Protein AF-A0A444WPE7-F1 (afdb_monomer)

Mean predicted aligned error: 8.72 Å

Solvent-accessible surface area (backbone atoms only — not comparable to full-atom values): 5671 Å² total; per-residue (Å²): 136,83,82,78,86,77,84,71,80,83,64,87,70,85,74,66,85,49,42,69,32,68,64,34,73,74,68,71,54,82,46,76,63,37,54,53,45,25,52,50,38,52,52,48,26,70,46,33,74,44,65,38,51,41,91,89,42,58,85,91,28,32,36,42,62,51,40,48,49,59,27,50,79,65,76,40,55,71,80,60,42,29,68,66,54,56,54,56,63,61,74,78,113

Organism: Arachis hypogaea (NCBI:txid3818)

pLDDT: mean 82.26, std 15.89, range [36.47, 96.56]

Secondary structure (DSSP, 8-state):
----------------TTS--HHHHHH----HHHHHHHHHHHHHHHHH---SB-TTS-GGG-BHHHHHHHHHHTT-GGGGS-HHHHHHHHTT-

Sequence (93 aa):
MISIEDTHITTVVQWTFGYLDPEYFHTSQLTEKSDVYSFGVVLLELLTGQKPLSSLRPDEAKSLASYFVLFMEKDRMFDIIDDRVIKEGRKST

Nearest PDB structures (foldseek):
  7xdv-assembly2_B  TM=9.176E-01  e=4.246E-06  Arabidopsis thaliana
  8peh-assembly1_B  TM=8.230E-01  e=1.005E-06  Lotus japonicus
  7xdw-assembly2_B  TM=9.140E-01  e=5.168E-06  Arabidopsis thaliana
  8peh-assembly3_A  TM=8.269E-01  e=1.145E-06  Lotus japonicus
  7xdy-assembly2_B  TM=9.245E-01  e=6.291E-06  Arabidopsis thaliana

Radius of gyration: 16.79 Å; Cα contacts (8 Å, |Δi|>4): 80; chains: 1; bounding box: 44×32×46 Å

InterPro domains:
  IPR000719 Protein kinase domain [PS50011] (1-93)
  IPR001245 Serine-threonine/tyrosine-protein kinase, catalytic domain [PF07714] (14-62)
  IPR011009 Protein kinase-like domain superfamily [SSF56112] (8-78)
  IPR045274 Receptor-like kinase WAK-like [PTHR27005] (2-90)

Structure (mmCIF, N/CA/C/O backbone):
data_AF-A0A444WPE7-F1
#
_entry.id   AF-A0A444WPE7-F1
#
loop_
_atom_site.group_PDB
_atom_site.id
_atom_site.type_symbol
_atom_site.label_atom_id
_atom_site.label_alt_id
_atom_site.label_comp_id
_atom_site.label_asym_id
_atom_site.label_entity_id
_atom_site.label_seq_id
_atom_site.pdbx_PDB_ins_code
_atom_site.Cartn_x
_atom_site.Cartn_y
_atom_site.Cartn_z
_atom_site.occupancy
_atom_site.B_iso_or_equiv
_atom_site.auth_seq_id
_atom_site.auth_comp_id
_atom_site.auth_asym_id
_atom_site.auth_atom_id
_atom_site.pdbx_PDB_model_num
ATOM 1 N N . MET A 1 1 ? 23.940 14.380 -34.642 1.00 36.47 1 MET A N 1
ATOM 2 C CA . MET A 1 1 ? 22.766 13.520 -34.409 1.00 36.47 1 MET A CA 1
ATOM 3 C C . MET A 1 1 ? 22.661 13.356 -32.909 1.00 36.47 1 MET A C 1
ATOM 5 O O . MET A 1 1 ? 23.528 12.730 -32.321 1.00 36.47 1 MET A O 1
ATOM 9 N N . ILE A 1 2 ? 21.739 14.083 -32.288 1.00 44.28 2 ILE A N 1
ATOM 10 C CA . ILE A 1 2 ? 21.547 14.058 -30.838 1.00 44.28 2 ILE A CA 1
ATOM 11 C C . ILE A 1 2 ? 20.521 12.950 -30.618 1.00 44.28 2 ILE A C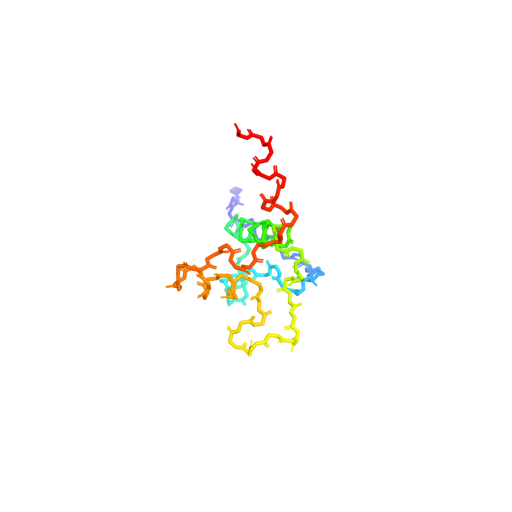 1
ATOM 13 O O . ILE A 1 2 ? 19.396 13.091 -31.094 1.00 44.28 2 ILE A O 1
ATOM 17 N N . SER A 1 3 ? 20.930 11.830 -30.020 1.00 46.25 3 SER A N 1
ATOM 18 C CA . SER A 1 3 ? 19.985 10.782 -29.640 1.00 46.25 3 SER A CA 1
ATOM 19 C C . SER A 1 3 ? 19.221 11.302 -28.431 1.00 46.25 3 SER A C 1
ATOM 21 O O . SER A 1 3 ? 19.745 11.372 -27.323 1.00 46.25 3 SER A O 1
ATOM 23 N N . ILE A 1 4 ? 18.011 11.776 -28.691 1.00 66.62 4 ILE A N 1
ATOM 24 C CA . ILE A 1 4 ? 16.949 11.803 -27.691 1.00 66.62 4 ILE A CA 1
ATOM 25 C C . ILE A 1 4 ? 16.625 10.316 -27.429 1.00 66.62 4 ILE A C 1
ATOM 27 O O . ILE A 1 4 ? 16.884 9.500 -28.310 1.00 66.62 4 ILE A O 1
ATOM 31 N N . GLU A 1 5 ? 16.072 9.969 -26.266 1.00 53.38 5 GLU A N 1
ATOM 32 C CA . GLU A 1 5 ? 15.501 8.640 -25.934 1.00 53.38 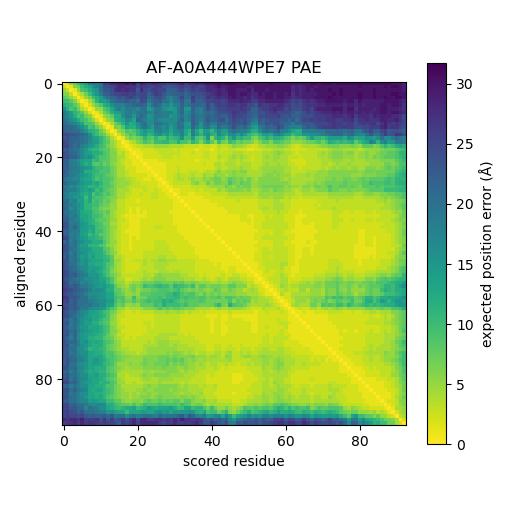5 GLU A CA 1
ATOM 33 C C . GLU A 1 5 ? 16.307 7.694 -25.020 1.00 53.38 5 GLU A C 1
ATOM 35 O O . GLU A 1 5 ? 16.029 6.506 -25.008 1.00 53.38 5 GLU A O 1
ATOM 40 N N . ASP A 1 6 ? 17.188 8.191 -24.147 1.00 51.06 6 ASP A N 1
ATOM 41 C CA . ASP A 1 6 ? 17.569 7.423 -22.945 1.00 51.06 6 ASP A CA 1
ATOM 42 C C . ASP A 1 6 ? 17.234 8.218 -21.678 1.00 51.06 6 ASP A C 1
ATOM 44 O O . ASP A 1 6 ? 18.097 8.763 -20.990 1.00 51.06 6 ASP A O 1
ATOM 48 N N . THR A 1 7 ? 15.941 8.293 -21.352 1.00 56.53 7 THR A N 1
ATOM 49 C CA . THR A 1 7 ? 15.452 8.839 -20.070 1.00 56.53 7 THR A CA 1
ATOM 50 C C . THR A 1 7 ? 15.604 7.834 -18.916 1.00 56.53 7 THR A C 1
ATOM 52 O O . THR A 1 7 ? 15.066 8.044 -17.829 1.00 56.53 7 THR A O 1
ATOM 55 N N . HIS A 1 8 ? 16.333 6.729 -19.119 1.00 54.50 8 HIS A N 1
ATOM 56 C CA . HIS A 1 8 ? 16.585 5.730 -18.085 1.00 54.50 8 HIS A CA 1
ATOM 57 C C . HIS A 1 8 ? 17.657 6.216 -17.111 1.00 54.50 8 HIS A C 1
ATOM 59 O O . HIS A 1 8 ? 18.847 5.914 -17.213 1.00 54.50 8 HIS A O 1
ATOM 65 N N . ILE A 1 9 ? 17.206 6.967 -16.110 1.00 52.22 9 ILE A N 1
ATOM 66 C CA . ILE A 1 9 ? 18.001 7.265 -14.927 1.00 52.22 9 ILE A CA 1
ATOM 67 C C . ILE A 1 9 ? 18.216 5.946 -14.171 1.00 52.22 9 ILE A C 1
ATOM 69 O O . ILE A 1 9 ? 17.349 5.477 -13.440 1.00 52.22 9 ILE A O 1
ATOM 73 N N . THR A 1 10 ? 19.390 5.338 -14.345 1.00 44.94 10 THR A N 1
ATOM 74 C CA . THR A 1 10 ? 19.847 4.217 -13.510 1.00 44.94 10 THR A CA 1
ATOM 75 C C . THR A 1 10 ? 20.502 4.798 -12.25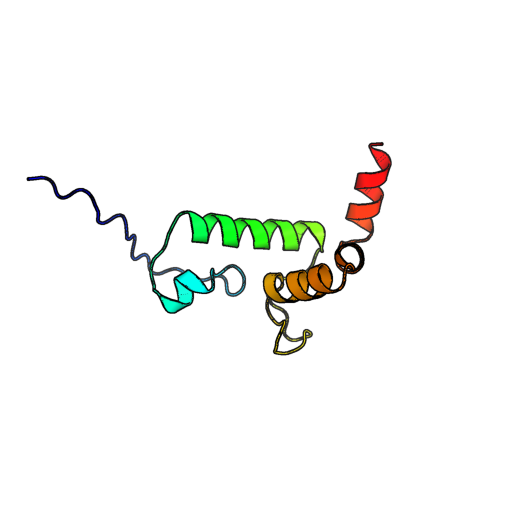9 1.00 44.94 10 THR A C 1
ATOM 77 O O . THR A 1 10 ? 21.723 4.806 -12.114 1.00 44.94 10 THR A O 1
ATOM 80 N N . THR A 1 11 ? 19.709 5.392 -11.369 1.00 49.75 11 THR A N 1
ATOM 81 C CA . THR A 1 11 ? 20.203 5.748 -10.036 1.00 49.75 11 THR A CA 1
ATOM 82 C C . THR A 1 11 ? 20.292 4.481 -9.197 1.00 49.75 11 THR A C 1
ATOM 84 O O . THR A 1 11 ? 19.475 3.570 -9.326 1.00 49.75 11 THR A O 1
ATOM 87 N N . VAL A 1 1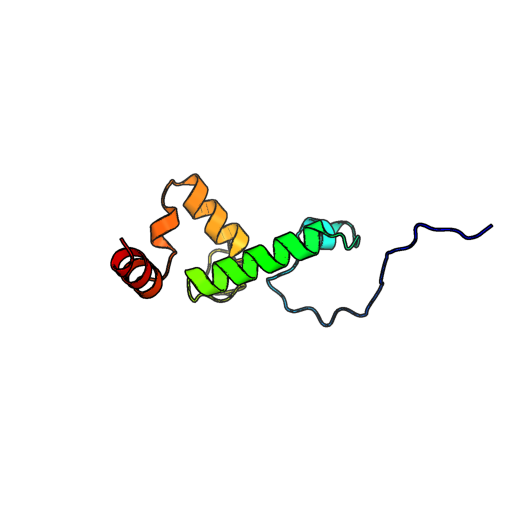2 ? 21.297 4.398 -8.322 1.00 43.78 12 VAL A N 1
ATOM 88 C CA . VAL A 1 12 ? 21.305 3.416 -7.233 1.00 43.78 12 VAL A CA 1
ATOM 89 C C . VAL A 1 12 ? 20.133 3.793 -6.333 1.00 43.78 12 VAL A C 1
ATOM 91 O O . VAL A 1 12 ? 20.267 4.643 -5.454 1.00 43.78 12 VAL A O 1
ATOM 94 N N . VAL A 1 13 ? 18.949 3.262 -6.635 1.00 54.12 13 VAL A N 1
ATOM 95 C CA . VAL A 1 13 ? 17.744 3.583 -5.885 1.00 54.12 13 VAL A CA 1
ATOM 96 C C . VAL A 1 13 ? 17.964 3.050 -4.4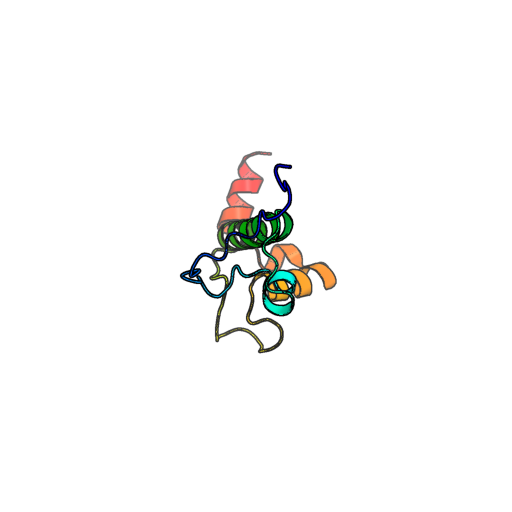78 1.00 54.12 13 VAL A C 1
ATOM 98 O O . VAL A 1 13 ? 18.112 1.850 -4.247 1.00 54.12 13 VAL A O 1
ATOM 101 N N . GLN A 1 14 ? 18.031 3.962 -3.517 1.00 52.16 14 GLN A N 1
ATOM 102 C CA . GLN A 1 14 ? 17.952 3.623 -2.109 1.00 52.16 14 GLN A CA 1
ATOM 103 C C . GLN A 1 14 ? 16.482 3.273 -1.845 1.00 52.16 14 GLN A C 1
ATOM 105 O O . GLN A 1 14 ? 15.678 4.110 -1.443 1.00 52.16 14 GLN A O 1
ATOM 110 N N . TRP A 1 15 ? 16.104 2.055 -2.235 1.00 59.03 15 TRP A N 1
ATOM 111 C CA . TRP A 1 15 ? 14.720 1.603 -2.273 1.00 59.03 15 TRP A CA 1
ATOM 112 C C . TRP A 1 15 ? 14.065 1.733 -0.906 1.00 59.03 15 TRP A C 1
ATOM 114 O O . TRP A 1 15 ? 14.583 1.231 0.092 1.00 59.03 15 TRP A O 1
ATOM 124 N N . THR A 1 16 ? 12.871 2.323 -0.878 1.00 68.31 16 THR A N 1
ATOM 125 C CA . THR A 1 16 ? 11.964 2.140 0.254 1.00 68.31 16 THR A CA 1
ATOM 126 C C . THR A 1 16 ? 11.012 1.013 -0.117 1.00 68.31 16 THR A C 1
ATOM 128 O O . THR A 1 16 ? 10.072 1.194 -0.892 1.00 68.31 16 THR A O 1
ATOM 131 N N . PHE A 1 17 ? 11.312 -0.190 0.374 1.00 72.88 17 PHE A N 1
ATOM 132 C CA . PHE A 1 17 ? 10.492 -1.378 0.153 1.00 72.88 17 PHE A CA 1
ATOM 133 C C . PHE A 1 17 ? 9.020 -1.082 0.505 1.00 72.88 17 PHE A C 1
ATOM 135 O O . PHE A 1 17 ? 8.718 -0.690 1.631 1.00 72.88 17 PHE A O 1
ATOM 142 N N . GLY A 1 18 ? 8.115 -1.270 -0.465 1.00 83.31 18 GLY A N 1
ATOM 143 C CA . GLY A 1 18 ? 6.665 -1.086 -0.299 1.00 83.31 18 GLY A CA 1
ATOM 144 C C . GLY A 1 18 ? 5.990 -0.128 -1.275 1.00 83.31 18 GLY A C 1
ATOM 145 O O . GLY A 1 18 ? 4.804 -0.295 -1.534 1.00 83.31 18 GLY A O 1
ATOM 146 N N . TYR A 1 19 ? 6.739 0.811 -1.855 1.00 89.62 19 TYR A N 1
ATOM 147 C CA . TYR A 1 19 ? 6.229 1.776 -2.846 1.00 89.62 19 TYR A CA 1
ATOM 148 C C . TYR A 1 19 ? 6.579 1.393 -4.290 1.00 89.62 19 TYR A C 1
ATOM 150 O O . TYR A 1 19 ? 6.296 2.141 -5.221 1.00 89.62 19 TYR A O 1
ATOM 158 N N . LEU A 1 20 ? 7.239 0.247 -4.466 1.00 87.44 20 LEU A N 1
ATOM 159 C CA . LEU A 1 20 ? 7.781 -0.177 -5.743 1.00 87.44 20 LEU A CA 1
ATOM 160 C C . LEU A 1 20 ? 6.673 -0.652 -6.680 1.00 87.44 20 LEU A C 1
ATOM 162 O O . LEU A 1 20 ? 5.917 -1.561 -6.334 1.00 87.44 20 LEU A O 1
ATOM 166 N N . ASP A 1 21 ? 6.636 -0.060 -7.867 1.00 88.06 21 ASP A N 1
ATOM 167 C CA . ASP A 1 21 ? 5.824 -0.528 -8.981 1.00 88.06 21 ASP A CA 1
ATOM 168 C C . ASP A 1 21 ? 6.235 -1.965 -9.373 1.00 88.06 21 ASP A C 1
ATOM 170 O O . ASP A 1 21 ? 7.414 -2.211 -9.661 1.00 88.06 21 ASP A O 1
ATOM 174 N N . PRO A 1 22 ? 5.302 -2.934 -9.362 1.00 88.31 22 PRO A N 1
ATOM 175 C CA . PRO A 1 22 ? 5.599 -4.314 -9.727 1.00 88.31 22 PRO A CA 1
ATOM 176 C C . PRO A 1 22 ? 6.074 -4.468 -11.180 1.00 88.31 22 PRO A C 1
ATOM 178 O O . PRO A 1 22 ? 6.877 -5.362 -11.451 1.00 88.31 22 PRO A O 1
ATOM 181 N N . GLU A 1 23 ? 5.642 -3.604 -12.105 1.00 86.56 23 GLU A N 1
ATOM 182 C CA . GLU A 1 23 ? 6.121 -3.627 -13.491 1.00 86.56 23 GLU A CA 1
ATOM 183 C C . GLU A 1 23 ? 7.565 -3.129 -13.577 1.00 86.56 23 GLU A C 1
ATOM 185 O O . GLU A 1 23 ? 8.405 -3.773 -14.212 1.00 86.56 23 GLU A O 1
ATOM 190 N N . TYR A 1 24 ? 7.896 -2.054 -12.857 1.00 85.00 24 TYR A N 1
ATOM 191 C CA . TYR A 1 24 ? 9.277 -1.591 -12.733 1.00 85.00 24 TYR A CA 1
ATOM 192 C C . TYR A 1 24 ? 10.191 -2.655 -12.110 1.00 85.00 24 TYR A C 1
ATOM 194 O O . TYR A 1 24 ? 11.295 -2.875 -12.603 1.00 85.00 24 TYR A O 1
ATOM 202 N N . PHE A 1 25 ? 9.733 -3.378 -11.080 1.00 84.19 25 PHE A N 1
ATOM 203 C CA . PHE A 1 25 ? 10.510 -4.470 -10.478 1.00 84.19 25 PHE A CA 1
ATOM 204 C C . PHE A 1 25 ? 10.856 -5.573 -11.489 1.00 84.19 25 PHE A C 1
ATOM 206 O O . PHE A 1 25 ? 11.951 -6.131 -11.443 1.00 84.19 25 PHE A O 1
ATOM 213 N N . HIS A 1 26 ? 9.938 -5.887 -12.406 1.00 82.94 26 HIS A N 1
ATOM 214 C CA . HIS A 1 26 ? 10.149 -6.943 -13.393 1.00 82.94 26 HIS A CA 1
ATOM 215 C C . HIS A 1 26 ? 10.972 -6.478 -14.601 1.00 82.94 26 HIS A C 1
ATOM 217 O O . HIS A 1 26 ? 11.836 -7.204 -15.087 1.00 82.94 26 HIS A O 1
ATOM 223 N N . THR A 1 27 ? 10.707 -5.268 -15.089 1.00 85.25 27 THR A N 1
ATOM 224 C CA . THR A 1 27 ? 11.280 -4.746 -16.340 1.00 85.25 27 THR A CA 1
ATOM 225 C C . THR A 1 27 ? 12.557 -3.941 -16.130 1.00 85.25 27 THR A C 1
ATOM 227 O O . THR A 1 27 ? 13.303 -3.720 -17.080 1.00 85.25 27 THR A O 1
ATOM 230 N N . SER A 1 28 ? 12.810 -3.481 -14.900 1.00 81.06 28 SER A N 1
ATOM 231 C CA . SER A 1 28 ? 13.819 -2.463 -14.576 1.00 81.06 28 SER A CA 1
ATOM 232 C C . SER A 1 28 ? 13.651 -1.147 -15.350 1.00 81.06 28 SER A C 1
ATOM 234 O O . SER A 1 28 ? 14.575 -0.336 -15.399 1.00 81.06 28 SER A O 1
ATOM 236 N N . GLN A 1 29 ? 12.470 -0.898 -15.927 1.00 81.19 29 GLN A N 1
ATOM 237 C CA . GLN A 1 29 ? 12.149 0.340 -16.630 1.00 81.19 29 GLN A CA 1
ATOM 238 C C . GLN A 1 29 ? 11.395 1.301 -15.718 1.00 81.19 29 GLN A C 1
ATOM 240 O O . GLN A 1 29 ? 10.231 1.084 -15.390 1.00 81.19 29 GLN A O 1
ATOM 245 N N . LEU A 1 30 ? 12.069 2.369 -15.298 1.00 81.75 30 LEU A N 1
ATOM 246 C CA . LEU A 1 30 ? 11.425 3.445 -14.557 1.00 81.75 30 LEU A CA 1
ATOM 247 C C . LEU A 1 30 ? 10.602 4.294 -15.528 1.00 81.75 30 LEU A C 1
ATOM 249 O O . LEU A 1 30 ? 11.133 4.774 -16.529 1.00 81.75 30 LEU A O 1
ATOM 253 N N . THR A 1 31 ? 9.323 4.489 -15.223 1.00 87.38 31 THR A N 1
ATOM 254 C CA . THR A 1 31 ? 8.410 5.286 -16.050 1.00 87.38 31 THR A CA 1
ATOM 255 C C . THR A 1 31 ? 7.623 6.276 -15.196 1.00 87.38 31 THR A C 1
ATOM 257 O O . THR A 1 31 ? 7.545 6.137 -13.976 1.00 87.38 31 THR A O 1
ATOM 260 N N . GLU A 1 32 ? 6.938 7.228 -15.835 1.00 90.50 32 GLU A N 1
ATOM 261 C CA . GLU A 1 32 ? 5.969 8.096 -15.147 1.00 90.50 32 GLU A CA 1
ATOM 262 C C . GLU A 1 32 ? 4.856 7.291 -14.444 1.00 90.50 32 GLU A C 1
ATOM 264 O O . GLU A 1 32 ? 4.280 7.744 -13.455 1.00 90.50 32 GLU A O 1
ATOM 269 N N . LYS A 1 33 ? 4.541 6.076 -14.921 1.00 90.38 33 LYS A N 1
ATOM 270 C CA . LYS A 1 33 ? 3.555 5.194 -14.276 1.00 90.38 33 LYS A CA 1
ATOM 271 C C . LYS A 1 33 ? 4.066 4.633 -12.956 1.00 90.38 33 LYS A C 1
ATOM 273 O O . LYS A 1 33 ? 3.272 4.486 -12.028 1.00 90.38 33 LYS A O 1
ATOM 278 N N . SER A 1 34 ? 5.371 4.406 -12.848 1.00 88.56 34 SER A N 1
ATOM 279 C CA . SER A 1 34 ? 6.001 3.958 -11.610 1.00 88.56 34 SER A CA 1
ATOM 280 C C . SER A 1 34 ? 5.904 5.031 -10.519 1.00 88.56 34 SER A C 1
ATOM 282 O O . SER A 1 34 ? 5.565 4.716 -9.375 1.00 88.56 34 SER A O 1
ATOM 284 N N . ASP A 1 35 ? 6.077 6.307 -10.881 1.00 89.69 35 ASP A N 1
ATOM 285 C CA . ASP A 1 35 ? 5.861 7.434 -9.965 1.00 89.69 35 ASP A CA 1
ATOM 286 C C . ASP A 1 35 ? 4.391 7.530 -9.528 1.00 89.69 35 ASP A C 1
ATOM 288 O O . ASP A 1 35 ? 4.108 7.637 -8.332 1.00 89.69 35 ASP A O 1
ATOM 292 N N . VAL A 1 36 ? 3.442 7.402 -10.464 1.00 95.31 36 VAL A N 1
ATOM 293 C CA . VAL A 1 36 ? 1.998 7.398 -10.155 1.00 95.31 36 VAL A CA 1
ATOM 294 C C . VAL A 1 36 ? 1.620 6.252 -9.211 1.00 95.31 36 VAL A C 1
ATOM 296 O O . VAL A 1 36 ? 0.854 6.466 -8.269 1.00 95.31 36 VAL A O 1
ATOM 299 N N . TYR A 1 37 ? 2.165 5.052 -9.423 1.00 93.31 37 TYR A N 1
ATOM 300 C CA . TYR A 1 37 ? 1.943 3.913 -8.532 1.00 93.31 37 TYR A CA 1
ATOM 301 C C . TYR A 1 37 ? 2.445 4.214 -7.116 1.00 93.31 37 TYR A C 1
ATOM 303 O O . TYR A 1 37 ? 1.699 4.058 -6.145 1.00 93.31 37 TYR A O 1
ATOM 311 N N . SER A 1 38 ? 3.686 4.698 -6.994 1.00 93.31 38 SER A N 1
ATOM 312 C CA . SER A 1 38 ? 4.291 5.009 -5.695 1.00 93.31 38 SER A CA 1
ATOM 313 C C . SER A 1 38 ? 3.502 6.085 -4.937 1.00 93.31 38 SER A C 1
ATOM 315 O O . SER A 1 38 ? 3.242 5.937 -3.740 1.00 93.31 38 SER A O 1
ATOM 317 N N . PHE A 1 39 ? 3.014 7.111 -5.642 1.00 95.19 39 PHE A N 1
ATOM 318 C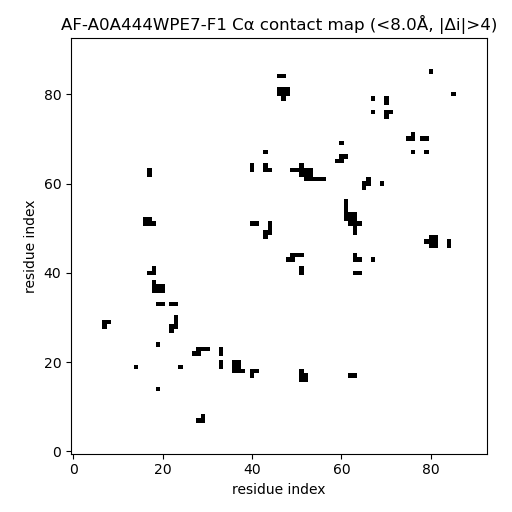 CA . PHE A 1 39 ? 2.131 8.131 -5.083 1.00 95.19 39 PHE A CA 1
ATOM 319 C C . PHE A 1 39 ? 0.793 7.544 -4.611 1.00 95.19 39 PHE A C 1
ATOM 321 O O . PHE A 1 39 ? 0.305 7.899 -3.538 1.00 95.19 39 PHE A O 1
ATOM 328 N N . GLY A 1 40 ? 0.221 6.598 -5.361 1.00 96.06 40 GLY A N 1
ATOM 329 C CA . GLY A 1 40 ? -0.973 5.862 -4.944 1.00 96.06 40 GLY A CA 1
ATOM 330 C C . GLY A 1 40 ? -0.776 5.131 -3.614 1.00 96.06 40 GLY A C 1
ATOM 331 O O . GLY A 1 40 ? -1.636 5.202 -2.738 1.00 96.06 40 GLY A O 1
ATOM 332 N N . VAL A 1 41 ? 0.382 4.496 -3.409 1.00 95.50 41 VAL A N 1
ATOM 333 C CA . VAL A 1 41 ? 0.720 3.847 -2.130 1.00 95.50 41 VAL A CA 1
ATOM 334 C C . VAL A 1 41 ? 0.822 4.863 -0.989 1.00 95.50 41 VAL A C 1
ATOM 336 O O . VAL A 1 41 ? 0.307 4.594 0.095 1.00 95.50 41 VAL A O 1
ATOM 339 N N . VAL A 1 42 ? 1.420 6.037 -1.223 1.00 95.81 42 VAL A N 1
ATOM 340 C CA . VAL A 1 42 ? 1.464 7.128 -0.229 1.00 95.81 42 VAL A CA 1
ATOM 341 C C . VAL A 1 42 ? 0.053 7.582 0.144 1.00 95.81 42 VAL A C 1
ATOM 343 O O . VAL A 1 42 ? -0.255 7.742 1.323 1.00 95.81 42 VAL A O 1
ATOM 346 N N . LEU A 1 43 ? -0.837 7.744 -0.837 1.00 96.56 43 LEU A N 1
ATOM 347 C CA . LEU A 1 43 ? -2.227 8.102 -0.566 1.00 96.56 43 LEU A CA 1
ATOM 348 C C . LEU A 1 43 ? -2.926 7.032 0.285 1.00 96.56 43 LEU A C 1
ATOM 350 O O . LEU A 1 43 ? -3.615 7.370 1.246 1.00 96.56 43 LEU A O 1
ATOM 354 N N . LEU A 1 44 ? -2.716 5.749 -0.019 1.00 96.00 44 LEU A N 1
ATOM 355 C CA . LEU A 1 44 ? -3.257 4.655 0.789 1.00 96.00 44 LEU A CA 1
ATOM 356 C C . LEU A 1 44 ? -2.693 4.661 2.215 1.00 96.00 44 LEU A C 1
ATOM 358 O O . LEU A 1 44 ? -3.446 4.460 3.164 1.00 96.00 44 LEU A O 1
ATOM 362 N N . GLU A 1 45 ? -1.399 4.921 2.396 1.00 95.56 45 GLU A N 1
ATOM 363 C CA . GLU A 1 45 ? -0.785 5.046 3.723 1.00 95.56 45 GLU A CA 1
ATOM 364 C C . GLU A 1 45 ? -1.429 6.182 4.530 1.00 95.56 45 GLU A C 1
ATOM 366 O O . GLU A 1 45 ? -1.772 5.987 5.695 1.00 95.56 45 GLU A O 1
ATOM 371 N N . LEU A 1 46 ? -1.685 7.334 3.906 1.00 96.19 46 LEU A N 1
ATOM 372 C CA . LEU A 1 46 ? -2.343 8.471 4.557 1.00 96.19 46 LEU A CA 1
ATOM 373 C C . LEU A 1 46 ? -3.806 8.187 4.919 1.00 96.19 46 LEU A C 1
ATOM 375 O O . LEU A 1 46 ? -4.254 8.556 6.003 1.00 96.19 46 LEU A O 1
ATOM 379 N N . LEU A 1 47 ? -4.554 7.538 4.025 1.00 95.62 47 LEU A N 1
ATOM 380 C CA . LEU A 1 47 ? -5.969 7.229 4.240 1.00 95.62 47 LEU A CA 1
ATOM 381 C C . LEU A 1 47 ? -6.183 6.130 5.285 1.00 95.62 47 LEU A C 1
ATOM 383 O O . LEU A 1 47 ? -7.171 6.154 6.016 1.00 95.62 47 LEU A O 1
ATOM 387 N N . THR A 1 48 ? -5.285 5.148 5.334 1.00 94.56 48 THR A N 1
ATOM 388 C CA . THR A 1 48 ? -5.422 3.965 6.200 1.00 94.56 48 THR A CA 1
ATOM 389 C C . THR A 1 48 ? -4.624 4.081 7.497 1.00 94.56 48 THR A C 1
ATOM 391 O O . THR A 1 48 ? -4.862 3.313 8.426 1.00 94.56 48 THR A O 1
ATOM 394 N N . GLY A 1 49 ? -3.639 4.983 7.558 1.00 94.12 49 GLY A N 1
ATOM 395 C CA . GLY A 1 49 ? -2.666 5.058 8.651 1.00 94.12 49 GLY A CA 1
ATOM 396 C C . GLY A 1 49 ? -1.739 3.838 8.738 1.00 94.12 49 GLY A C 1
ATOM 397 O O . GLY A 1 49 ? -1.039 3.665 9.738 1.00 94.12 49 GLY A O 1
ATOM 398 N N . GLN A 1 50 ? -1.741 2.957 7.732 1.00 93.31 50 GLN A N 1
ATOM 399 C CA . GLN A 1 50 ? -0.990 1.706 7.750 1.00 93.31 50 GLN A CA 1
ATOM 400 C C . GLN A 1 50 ? 0.284 1.788 6.919 1.00 93.31 50 GLN A C 1
ATOM 402 O O . GLN A 1 50 ? 0.307 2.363 5.835 1.00 93.31 50 GLN A O 1
ATOM 407 N N . LYS A 1 51 ? 1.325 1.081 7.371 1.00 92.31 51 LYS A N 1
ATOM 408 C CA . LYS A 1 51 ? 2.579 0.983 6.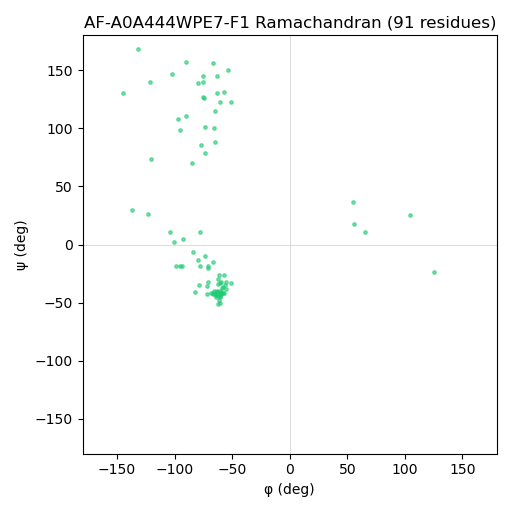623 1.00 92.31 51 LYS A CA 1
ATOM 409 C C . LYS A 1 51 ? 2.383 0.290 5.256 1.00 92.31 51 LYS A C 1
ATOM 411 O O . LYS A 1 51 ? 1.620 -0.687 5.166 1.00 92.31 51 LYS A O 1
ATOM 416 N N . PRO A 1 52 ? 3.129 0.714 4.219 1.00 91.31 52 PRO A N 1
ATOM 417 C CA . PRO A 1 52 ? 3.126 0.117 2.884 1.00 91.31 52 PRO A CA 1
ATOM 418 C C . PRO A 1 52 ? 3.451 -1.373 2.886 1.00 91.31 52 PRO A C 1
ATOM 420 O O . PRO A 1 52 ? 2.865 -2.130 2.119 1.00 91.31 52 PRO A O 1
ATOM 423 N N . LEU A 1 53 ? 4.337 -1.809 3.784 1.00 91.00 53 LEU A N 1
ATOM 424 C CA . LEU A 1 53 ? 4.623 -3.217 4.044 1.00 91.00 53 LEU A CA 1
ATOM 425 C C . LEU A 1 53 ? 4.351 -3.560 5.500 1.00 91.00 53 LEU A C 1
ATOM 427 O O . LEU A 1 53 ? 4.703 -2.811 6.412 1.00 91.00 53 LEU A O 1
ATOM 431 N N . SER A 1 54 ? 3.770 -4.736 5.712 1.00 87.88 54 SER A N 1
ATOM 432 C CA . SER A 1 54 ? 3.558 -5.290 7.042 1.00 87.88 54 SER A CA 1
ATOM 433 C C . SER A 1 54 ? 3.722 -6.804 7.013 1.00 87.88 54 SER A C 1
ATOM 435 O O . SER A 1 54 ? 3.105 -7.483 6.197 1.00 87.88 54 SER A O 1
ATOM 437 N N . SER A 1 55 ? 4.528 -7.337 7.934 1.00 82.94 55 SER A N 1
ATOM 438 C CA . SER A 1 55 ? 4.669 -8.782 8.155 1.00 82.94 55 SER A CA 1
ATOM 439 C C . SER A 1 55 ? 3.461 -9.403 8.860 1.00 82.94 55 SER A C 1
ATOM 441 O O . SER A 1 55 ? 3.371 -10.622 8.941 1.00 82.94 55 SER A O 1
ATOM 443 N N . LEU A 1 56 ? 2.541 -8.579 9.371 1.00 84.94 56 LEU A N 1
ATOM 444 C CA . LEU A 1 56 ? 1.316 -9.027 10.035 1.00 84.94 56 LEU A CA 1
ATOM 445 C C . LEU A 1 56 ? 0.179 -9.328 9.042 1.00 84.94 56 LEU A C 1
ATOM 447 O O . LEU A 1 56 ? -0.878 -9.796 9.457 1.00 84.94 56 LEU A O 1
ATOM 451 N N . ARG A 1 57 ? 0.364 -9.029 7.748 1.00 84.00 57 ARG A N 1
ATOM 452 C CA . ARG A 1 57 ? -0.612 -9.314 6.685 1.00 84.00 57 ARG A CA 1
ATOM 453 C C . ARG A 1 57 ? -0.372 -10.702 6.072 1.00 84.00 57 ARG A C 1
ATOM 455 O O . ARG A 1 57 ? 0.760 -11.186 6.124 1.00 84.00 57 ARG A O 1
ATOM 462 N N . PRO A 1 58 ? -1.398 -11.321 5.456 1.00 81.62 58 PRO A N 1
ATOM 463 C CA . PRO A 1 58 ? -1.225 -12.541 4.669 1.00 81.62 58 PRO A CA 1
ATOM 464 C C . PRO A 1 58 ? -0.146 -12.375 3.595 1.00 81.62 58 PRO A C 1
ATOM 466 O O . PRO A 1 58 ? 0.031 -11.277 3.064 1.00 81.62 58 PRO A O 1
ATOM 469 N N . ASP A 1 59 ? 0.539 -13.464 3.241 1.00 77.12 59 ASP A N 1
ATOM 470 C CA . ASP A 1 59 ? 1.638 -13.442 2.265 1.00 77.12 59 ASP A CA 1
ATOM 471 C C . ASP A 1 59 ? 1.220 -12.846 0.911 1.00 77.12 59 ASP A C 1
ATOM 473 O O . ASP A 1 59 ? 1.963 -12.058 0.326 1.00 77.12 59 ASP A O 1
ATOM 477 N N . GLU A 1 60 ? -0.004 -13.140 0.478 1.00 73.81 60 GLU A N 1
ATOM 478 C CA . GLU A 1 60 ? -0.635 -12.645 -0.754 1.00 73.81 60 GLU A CA 1
ATOM 479 C C . GLU A 1 60 ? -0.912 -11.128 -0.731 1.00 73.81 60 GLU A C 1
ATOM 481 O O . GLU A 1 60 ? -1.163 -10.519 -1.768 1.00 73.81 60 GLU A O 1
ATOM 486 N N . ALA A 1 61 ? -0.853 -10.498 0.447 1.00 79.75 61 ALA A N 1
ATOM 487 C CA . ALA A 1 61 ? -1.242 -9.110 0.677 1.00 79.75 61 ALA A CA 1
ATOM 488 C C . ALA A 1 61 ? -0.251 -8.347 1.571 1.00 79.75 61 ALA A C 1
ATOM 490 O O . ALA A 1 61 ? -0.625 -7.423 2.296 1.00 79.75 61 ALA A O 1
ATOM 491 N N . LYS A 1 62 ? 1.035 -8.719 1.534 1.00 86.38 62 LYS A N 1
ATOM 492 C CA . LYS A 1 62 ? 2.088 -8.013 2.285 1.00 86.38 62 LYS A CA 1
ATOM 493 C C . LYS A 1 62 ? 2.170 -6.529 1.922 1.00 86.38 62 LYS A C 1
ATOM 495 O O . LYS A 1 62 ? 2.405 -5.701 2.808 1.00 86.38 62 LYS A O 1
ATOM 500 N N . SER A 1 63 ? 1.947 -6.195 0.648 1.00 91.69 63 SER A N 1
ATOM 501 C CA . SER A 1 63 ? 1.864 -4.809 0.178 1.00 91.69 63 SER A CA 1
ATOM 502 C C . SER A 1 63 ? 0.499 -4.195 0.484 1.00 91.69 63 SER A C 1
ATOM 504 O O . SER A 1 63 ? -0.539 -4.839 0.332 1.00 91.69 63 SER A O 1
ATOM 506 N N . LEU A 1 64 ? 0.498 -2.931 0.907 1.00 93.94 64 LEU A N 1
ATOM 507 C CA . LEU A 1 64 ? -0.722 -2.170 1.164 1.00 93.94 64 LEU A CA 1
ATOM 508 C C . LEU A 1 64 ? -1.557 -2.010 -0.110 1.00 93.94 64 LEU A C 1
ATOM 510 O O . LEU A 1 64 ? -2.778 -2.063 -0.026 1.00 93.94 64 LEU A O 1
ATOM 514 N N . ALA A 1 65 ? -0.919 -1.887 -1.277 1.00 93.38 65 ALA A N 1
ATOM 515 C CA . ALA A 1 65 ? -1.617 -1.825 -2.559 1.00 93.38 65 ALA A CA 1
ATOM 516 C C . ALA A 1 65 ? -2.396 -3.119 -2.842 1.00 93.38 65 ALA A C 1
ATOM 518 O O . ALA A 1 65 ? -3.599 -3.074 -3.079 1.00 93.38 65 ALA A O 1
ATOM 519 N N . SER A 1 66 ? -1.743 -4.281 -2.737 1.00 92.69 66 SER A N 1
ATOM 520 C CA . SER A 1 66 ? -2.382 -5.591 -2.936 1.00 92.69 66 SER A CA 1
ATOM 521 C C . SER A 1 66 ? -3.485 -5.831 -1.904 1.00 92.69 66 SER A C 1
ATOM 523 O O . SER A 1 66 ? -4.573 -6.289 -2.238 1.00 92.69 66 SER A O 1
ATOM 525 N N . TYR A 1 67 ? -3.228 -5.461 -0.647 1.00 93.31 67 TYR A N 1
ATOM 526 C CA . TYR A 1 67 ? -4.213 -5.551 0.423 1.00 93.31 67 TYR A CA 1
ATOM 527 C C . TYR A 1 67 ? -5.435 -4.662 0.157 1.00 93.31 67 TYR A C 1
ATOM 529 O O . TYR A 1 67 ? -6.560 -5.116 0.325 1.00 93.31 67 TYR A O 1
ATOM 537 N N . PHE A 1 68 ? -5.238 -3.434 -0.324 1.00 93.75 68 PHE A N 1
ATOM 538 C CA . PHE A 1 68 ? -6.328 -2.538 -0.706 1.00 93.75 68 PHE A CA 1
ATOM 539 C C . PHE A 1 68 ? -7.156 -3.095 -1.872 1.00 93.75 68 PHE A C 1
ATOM 541 O O . PHE A 1 68 ? -8.384 -3.094 -1.795 1.00 93.75 68 PHE A O 1
ATOM 548 N N . VAL A 1 69 ? -6.509 -3.642 -2.908 1.00 93.19 69 VAL A N 1
ATOM 549 C CA . VAL A 1 69 ? -7.199 -4.281 -4.045 1.00 93.19 69 VAL A CA 1
ATOM 550 C C . VAL A 1 69 ? -8.120 -5.411 -3.572 1.00 93.19 69 VAL A C 1
ATOM 552 O O . VAL A 1 69 ? -9.275 -5.453 -3.983 1.00 93.19 69 VAL A O 1
ATOM 555 N N . LEU A 1 70 ? -7.688 -6.246 -2.620 1.00 92.81 70 LEU A N 1
ATOM 556 C CA . LEU A 1 70 ? -8.538 -7.305 -2.053 1.00 92.81 70 LEU A CA 1
ATOM 557 C C . LEU A 1 70 ? -9.806 -6.777 -1.361 1.00 92.81 70 LEU A C 1
ATOM 559 O O . LEU A 1 70 ? -10.827 -7.465 -1.346 1.00 92.81 70 LEU A O 1
ATOM 563 N N . PHE A 1 71 ? -9.755 -5.594 -0.744 1.00 92.31 71 PHE A N 1
ATOM 564 C CA . PHE A 1 71 ? -10.936 -4.963 -0.142 1.00 92.31 71 PHE A CA 1
ATOM 565 C C . PHE A 1 71 ? -11.824 -4.298 -1.192 1.00 92.31 71 PHE A C 1
ATOM 567 O O . PHE A 1 71 ? -13.045 -4.352 -1.059 1.00 92.31 71 PHE A O 1
ATOM 574 N N . MET A 1 72 ? -11.234 -3.722 -2.242 1.00 92.06 72 MET A N 1
ATOM 575 C CA . MET A 1 72 ? -11.971 -3.178 -3.386 1.00 92.06 72 MET A CA 1
ATOM 576 C C . MET A 1 72 ? -12.768 -4.270 -4.106 1.00 92.06 72 MET A C 1
ATOM 578 O O . MET A 1 72 ? -13.962 -4.108 -4.327 1.00 92.06 72 MET A O 1
ATOM 582 N N . GLU A 1 73 ? -12.144 -5.413 -4.401 1.00 93.38 73 GLU A N 1
ATOM 583 C CA . GLU A 1 73 ? -12.801 -6.559 -5.052 1.00 93.38 73 GLU A CA 1
ATOM 584 C C . GLU A 1 73 ? -13.952 -7.142 -4.220 1.00 93.38 73 GLU A C 1
ATOM 586 O O . GLU A 1 73 ? -14.884 -7.731 -4.764 1.00 93.38 73 GLU A O 1
ATOM 591 N N . LYS A 1 74 ? -13.903 -6.967 -2.895 1.00 93.38 74 LYS A N 1
ATOM 592 C CA . LYS A 1 74 ? -14.942 -7.410 -1.955 1.00 93.38 74 LYS A CA 1
ATOM 593 C C . LYS A 1 74 ? -15.994 -6.341 -1.655 1.00 93.38 74 LYS A C 1
ATOM 595 O O . LYS A 1 74 ? -16.827 -6.589 -0.790 1.00 93.38 74 LYS A O 1
ATOM 600 N N . ASP A 1 75 ? -15.939 -5.181 -2.313 1.00 92.62 75 ASP A N 1
ATOM 601 C CA . ASP A 1 75 ? -16.795 -4.013 -2.053 1.00 92.62 75 ASP A CA 1
ATOM 602 C C . ASP A 1 75 ? -16.761 -3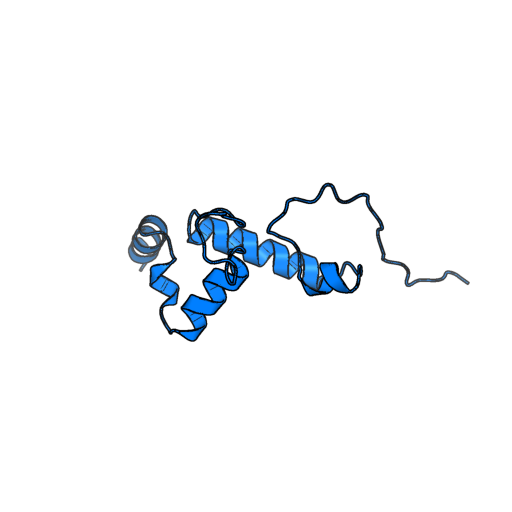.542 -0.583 1.00 92.62 75 ASP A C 1
ATOM 604 O O . ASP A 1 75 ? -17.753 -3.142 0.021 1.00 92.62 75 ASP A O 1
ATOM 608 N N . ARG A 1 76 ? -15.581 -3.637 0.038 1.00 92.94 76 ARG A N 1
ATOM 609 C CA . ARG A 1 76 ? -15.347 -3.337 1.460 1.00 92.94 76 ARG A CA 1
ATOM 610 C C . ARG A 1 76 ? -14.269 -2.282 1.664 1.00 92.94 76 ARG A C 1
ATOM 612 O O . ARG A 1 76 ? -13.624 -2.242 2.705 1.00 92.94 76 ARG A O 1
ATOM 619 N N . MET A 1 77 ? -14.059 -1.403 0.687 1.00 89.44 77 MET A N 1
ATOM 620 C CA . MET A 1 77 ? -12.966 -0.425 0.729 1.00 89.44 77 MET A CA 1
ATOM 621 C C . MET A 1 77 ? -12.969 0.455 1.981 1.00 89.44 77 MET A C 1
ATOM 623 O O . MET A 1 77 ? -11.906 0.823 2.452 1.00 89.44 77 MET A O 1
ATOM 627 N N . PHE A 1 78 ? -14.130 0.778 2.554 1.00 90.62 78 PHE A N 1
ATOM 628 C CA . PHE A 1 78 ? -14.197 1.632 3.742 1.00 90.62 78 PHE A CA 1
ATOM 629 C C . PHE A 1 78 ? -13.688 0.945 5.012 1.00 90.62 78 PHE A C 1
ATOM 631 O O . PHE A 1 78 ? -13.284 1.639 5.938 1.00 90.62 78 PHE A O 1
ATOM 638 N N . ASP A 1 79 ? -13.629 -0.387 5.038 1.00 92.81 79 ASP A N 1
ATOM 639 C CA . ASP A 1 79 ? -13.189 -1.153 6.208 1.00 92.81 79 ASP A CA 1
ATOM 640 C C . ASP A 1 79 ? -11.682 -1.022 6.474 1.00 92.81 79 ASP A C 1
ATOM 642 O O . ASP A 1 79 ? -11.215 -1.347 7.564 1.00 92.81 79 ASP A O 1
ATOM 646 N N . ILE A 1 80 ? -10.906 -0.588 5.475 1.00 93.06 80 ILE A N 1
ATOM 647 C CA . ILE A 1 80 ? -9.457 -0.380 5.605 1.00 93.06 80 ILE A CA 1
ATOM 648 C C . ILE A 1 80 ? -9.093 1.074 5.941 1.00 93.06 80 ILE A C 1
ATOM 650 O O . ILE A 1 80 ? -7.971 1.335 6.379 1.00 93.06 80 ILE A O 1
ATOM 654 N N . ILE A 1 81 ? -10.009 2.019 5.711 1.00 94.31 81 ILE A N 1
ATOM 655 C CA . ILE A 1 81 ? -9.763 3.452 5.900 1.00 94.31 81 ILE A CA 1
ATOM 656 C C . ILE A 1 81 ? -9.778 3.762 7.396 1.00 94.31 81 ILE A C 1
ATOM 658 O O . ILE A 1 81 ? -10.611 3.246 8.136 1.00 94.31 81 ILE A O 1
ATOM 662 N N . ASP A 1 82 ? -8.864 4.622 7.845 1.00 94.88 82 ASP A N 1
ATOM 663 C CA . ASP A 1 82 ? -8.793 5.016 9.248 1.00 94.88 82 ASP A CA 1
ATOM 664 C C . ASP A 1 82 ? -10.081 5.754 9.661 1.00 94.88 82 ASP A C 1
ATOM 666 O O . ASP A 1 82 ? -10.518 6.716 9.017 1.00 94.88 82 ASP A O 1
ATOM 670 N N . ASP A 1 83 ? -10.680 5.333 10.777 1.00 93.69 83 ASP A N 1
ATOM 671 C CA . ASP A 1 83 ? -11.897 5.926 11.339 1.00 93.69 83 ASP A CA 1
ATOM 672 C C . ASP A 1 83 ? -11.811 7.449 11.505 1.00 93.69 83 ASP A C 1
ATOM 674 O O . ASP A 1 83 ? -12.820 8.151 11.404 1.00 93.69 83 ASP A O 1
ATOM 678 N N . ARG A 1 84 ? -10.623 7.987 11.801 1.00 93.38 84 ARG A N 1
ATOM 679 C CA . ARG A 1 84 ? -10.392 9.429 11.934 1.00 93.38 84 ARG A CA 1
ATOM 680 C C . ARG A 1 84 ? -10.561 10.123 10.591 1.00 93.38 84 ARG A C 1
ATOM 682 O O . ARG A 1 84 ? -11.212 11.161 10.544 1.00 93.38 84 ARG A O 1
ATOM 689 N N . VAL A 1 85 ? -10.038 9.536 9.516 1.00 93.31 85 VAL A N 1
ATOM 690 C CA . VAL A 1 85 ? -10.180 10.061 8.151 1.00 93.31 85 VAL A CA 1
ATOM 691 C C . VAL A 1 85 ? -11.652 10.053 7.736 1.00 93.31 85 VAL A C 1
ATOM 693 O O . VAL A 1 85 ? -12.154 11.062 7.242 1.00 93.31 85 VAL A O 1
ATOM 696 N N . ILE A 1 86 ? -12.387 8.974 8.037 1.00 91.44 86 ILE A N 1
ATOM 697 C CA . ILE A 1 86 ? -13.837 8.896 7.787 1.00 91.44 86 ILE A CA 1
ATOM 698 C C . ILE A 1 86 ? -14.596 9.981 8.567 1.00 91.44 86 ILE A C 1
ATOM 700 O O . ILE A 1 86 ? -15.491 10.637 8.029 1.00 91.44 86 ILE A O 1
ATOM 704 N N . LYS A 1 87 ? -14.263 10.172 9.849 1.00 91.44 87 LYS A N 1
ATOM 705 C CA . LYS A 1 87 ? -14.919 11.164 10.715 1.00 91.44 87 LYS A CA 1
ATOM 706 C C . LYS A 1 87 ? -14.672 12.594 10.244 1.00 91.44 87 LYS A C 1
ATOM 708 O O . LYS A 1 87 ? -15.614 13.379 10.253 1.00 91.44 87 LYS A O 1
ATOM 713 N N . GLU A 1 88 ? -13.452 12.931 9.836 1.00 89.06 88 GLU A N 1
ATOM 714 C CA . GLU A 1 88 ? -13.139 14.264 9.308 1.00 89.06 88 GLU A CA 1
ATOM 715 C C . GLU A 1 88 ? -13.811 14.508 7.949 1.00 89.06 88 GLU A C 1
ATOM 717 O O . GLU A 1 88 ? -14.423 15.556 7.763 1.00 89.06 88 GLU A O 1
ATOM 722 N N . GLY A 1 89 ? -13.828 13.520 7.045 1.00 82.62 89 GLY A N 1
ATOM 723 C CA . GLY A 1 89 ? -14.531 13.639 5.760 1.00 82.62 89 GLY A CA 1
ATOM 724 C C . GLY A 1 89 ? -16.037 13.899 5.900 1.00 82.62 89 GLY A C 1
ATOM 725 O O . GLY A 1 89 ? -16.620 14.621 5.096 1.00 82.62 89 GLY A O 1
ATOM 726 N N . ARG A 1 90 ? -16.669 13.374 6.959 1.00 80.38 90 ARG A N 1
ATOM 727 C CA . ARG A 1 90 ? -18.097 13.592 7.259 1.00 80.38 90 ARG A CA 1
ATOM 728 C C . ARG A 1 90 ? -18.416 14.951 7.885 1.00 80.38 90 ARG A C 1
ATOM 730 O O . ARG A 1 90 ? -19.577 15.334 7.877 1.00 80.38 90 ARG A O 1
ATOM 737 N N . LYS A 1 91 ? -17.439 15.672 8.447 1.00 69.69 91 LYS A N 1
ATOM 738 C CA . LYS A 1 91 ? -17.670 17.001 9.052 1.00 69.69 91 LYS A CA 1
ATOM 739 C C . LYS A 1 91 ? -17.760 18.129 8.022 1.00 69.69 91 LYS A C 1
ATOM 741 O O . LYS A 1 91 ? -18.152 19.235 8.379 1.00 69.69 91 LYS A O 1
ATOM 746 N N . SER A 1 92 ? -17.359 17.875 6.777 1.00 60.31 92 SER A N 1
ATOM 747 C CA . SER A 1 92 ? -17.306 18.873 5.701 1.00 60.31 92 SER 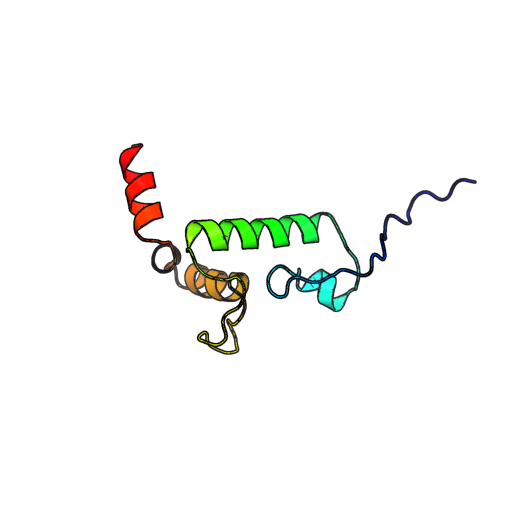A CA 1
ATOM 748 C C . SER A 1 92 ? -18.448 18.755 4.680 1.00 60.31 92 SER A C 1
ATOM 750 O O . SER A 1 92 ? -18.383 19.403 3.640 1.00 60.31 92 SER A O 1
ATOM 752 N N . THR A 1 93 ? -19.475 17.941 4.956 1.00 51.19 93 THR A N 1
ATOM 753 C CA . THR A 1 93 ? -20.746 17.866 4.205 1.00 51.19 93 THR A CA 1
ATOM 754 C C . THR A 1 93 ? -21.890 18.259 5.124 1.00 51.19 93 THR A C 1
ATOM 756 O O . THR A 1 93 ? -22.736 19.065 4.685 1.00 51.19 93 THR A O 1
#

Foldseek 3Di:
DDDDPDPLPPDPPPDDPQLADPVCVVVVDDDPVSVVSSVVLVVLCVFQVDDQADPVDPPQPRGSVSVQVVCVVVVNNVVRGDPVSVVVVVVVD